Protein AF-A0A959MTW4-F1 (afdb_monomer)

Solvent-accessible surface area (backbone atoms only — not comparable to full-atom values): 4334 Å² total; per-residue (Å²): 128,55,67,68,60,45,42,54,51,53,47,50,52,49,17,64,75,72,71,47,56,68,87,77,58,52,54,81,39,76,39,58,94,46,31,77,64,48,51,57,49,48,26,67,74,68,76,50,83,80,52,79,87,67,65,71,46,41,30,44,47,49,46,38,52,52,51,45,47,72,72,75,102

Foldseek 3Di:
DDLVVLLLVLLVLQCVVVVHDSVPADQADFCQVPLVVSQVVLCVVLVFHQDPVLSRDGGSNSVSVSSCVGNVD

Nearest PDB structures (foldseek):
  6sm4-assembly1_B  TM=8.966E-01  e=1.195E-03  Photorhabdus luminescens
  5y08-assembly1_A  TM=8.078E-01  e=4.219E-02  Prodigiosinella confusarubida
  8a7z-assembly1_A  TM=8.108E-01  e=6.139E-02  Streptomyces virginiae
  8ro1-assembly1_C  TM=6.163E-01  e=3.575E+00  Caenorhabditis elegans
  5usr-assembly2_E  TM=5.333E-01  e=4.887E+00  Homo sapiens

Radius of gyration: 10.92 Å; Cα contacts (8 Å, |Δi|>4): 80; chains: 1; bounding box: 26×19×27 Å

Mean predicted aligned error: 2.77 Å

Structure (mmCIF, N/CA/C/O backbone):
data_AF-A0A959MTW4-F1
#
_entry.id   AF-A0A959MTW4-F1
#
loop_
_atom_site.group_PDB
_atom_site.id
_atom_site.type_symbol
_atom_site.label_atom_id
_atom_site.label_alt_id
_atom_site.label_comp_id
_atom_site.label_asym_id
_atom_site.label_entity_id
_atom_site.label_seq_id
_atom_site.pdbx_PDB_ins_code
_atom_site.Cartn_x
_atom_site.Cartn_y
_atom_site.Cartn_z
_atom_site.occupancy
_atom_site.B_iso_or_equiv
_atom_site.auth_seq_id
_atom_site.auth_comp_id
_atom_site.auth_asym_id
_atom_site.auth_atom_id
_atom_site.pdbx_PDB_model_num
ATOM 1 N N . MET A 1 1 ? -4.034 2.540 -14.585 1.00 87.50 1 MET A N 1
ATOM 2 C CA . MET A 1 1 ? -4.967 2.949 -13.506 1.00 87.50 1 MET A CA 1
ATOM 3 C C . MET A 1 1 ? -4.538 4.346 -13.073 1.00 87.50 1 MET A C 1
ATOM 5 O O . MET A 1 1 ? -3.354 4.629 -13.188 1.00 87.50 1 MET A O 1
ATOM 9 N N . THR A 1 2 ? -5.433 5.255 -12.693 1.00 93.88 2 THR A N 1
ATOM 10 C CA . THR A 1 2 ? -5.007 6.581 -12.199 1.00 93.88 2 THR A CA 1
ATOM 11 C C . THR A 1 2 ? -4.410 6.465 -10.797 1.00 93.88 2 THR A C 1
ATOM 13 O O . THR A 1 2 ? -4.798 5.578 -10.040 1.00 93.88 2 THR A O 1
ATOM 16 N N . ILE A 1 3 ? -3.505 7.376 -10.423 1.00 93.19 3 ILE A N 1
ATOM 17 C CA . ILE A 1 3 ? -2.861 7.350 -9.099 1.00 93.19 3 ILE A CA 1
ATOM 18 C C . ILE A 1 3 ? -3.882 7.379 -7.950 1.00 93.19 3 ILE A C 1
ATOM 20 O O . ILE A 1 3 ? -3.731 6.664 -6.971 1.00 93.19 3 ILE A O 1
ATOM 24 N N . THR A 1 4 ? -4.988 8.111 -8.114 1.00 94.25 4 THR A N 1
ATOM 25 C CA . THR A 1 4 ? -6.078 8.176 -7.129 1.00 94.25 4 THR A CA 1
ATOM 26 C C . THR A 1 4 ? -6.842 6.853 -7.003 1.00 94.25 4 THR A C 1
ATOM 28 O O . THR A 1 4 ? -7.290 6.494 -5.917 1.00 94.25 4 THR A O 1
ATOM 31 N N . GLU A 1 5 ? -7.002 6.102 -8.097 1.00 95.56 5 GLU A N 1
ATOM 32 C CA . GLU A 1 5 ? -7.604 4.762 -8.051 1.00 95.56 5 GLU A CA 1
ATOM 33 C C . GLU A 1 5 ? -6.673 3.756 -7.353 1.00 95.56 5 GLU A C 1
ATOM 35 O O . GLU A 1 5 ? -7.156 2.914 -6.595 1.00 95.56 5 GLU A O 1
ATOM 40 N N . ILE A 1 6 ? -5.356 3.869 -7.570 1.00 96.00 6 ILE A N 1
ATOM 41 C CA . ILE A 1 6 ? -4.342 3.056 -6.880 1.00 96.00 6 ILE A CA 1
ATOM 42 C C . ILE A 1 6 ? -4.360 3.371 -5.384 1.00 96.00 6 ILE A C 1
ATOM 44 O O . ILE A 1 6 ? -4.519 2.463 -4.576 1.00 96.00 6 ILE A O 1
ATOM 48 N N . GLU A 1 7 ? -4.287 4.651 -5.020 1.00 95.06 7 GLU A N 1
ATOM 49 C CA . GLU A 1 7 ? -4.340 5.129 -3.636 1.00 95.06 7 GLU A CA 1
ATOM 50 C C . GLU A 1 7 ? -5.569 4.595 -2.892 1.00 95.06 7 GLU A C 1
ATOM 52 O O . GLU A 1 7 ? -5.439 3.982 -1.832 1.00 95.06 7 GLU A O 1
ATOM 57 N N . SER A 1 8 ? -6.758 4.719 -3.491 1.00 95.19 8 SER A N 1
ATOM 58 C CA . SER A 1 8 ? -7.994 4.220 -2.883 1.00 95.19 8 SER A CA 1
ATOM 59 C C . SER A 1 8 ? -7.964 2.708 -2.637 1.00 95.19 8 SER A C 1
ATOM 61 O O . SER A 1 8 ? -8.436 2.256 -1.593 1.00 95.19 8 SER A O 1
ATOM 63 N N . LYS A 1 9 ? -7.424 1.918 -3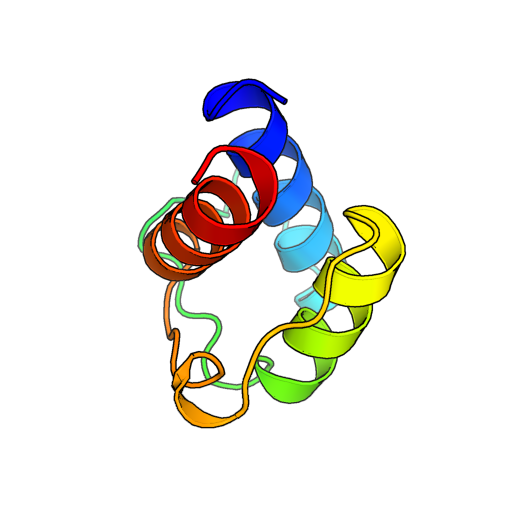.574 1.00 95.56 9 LYS A N 1
ATOM 64 C CA . LYS A 1 9 ? -7.303 0.458 -3.427 1.00 95.56 9 LYS A CA 1
ATOM 65 C C . LYS A 1 9 ? -6.259 0.074 -2.381 1.00 95.56 9 LYS A C 1
ATOM 67 O O . LYS A 1 9 ? -6.515 -0.803 -1.563 1.00 95.56 9 LYS A O 1
ATOM 72 N N . VAL A 1 10 ? -5.106 0.742 -2.370 1.00 95.31 10 VAL A N 1
ATOM 73 C CA . VAL A 1 10 ? -4.051 0.514 -1.373 1.00 95.31 10 VAL A CA 1
ATOM 74 C C . VAL A 1 10 ? -4.586 0.787 0.034 1.00 95.31 10 VAL A C 1
ATOM 76 O O . VAL A 1 10 ? -4.443 -0.060 0.914 1.00 95.31 10 VAL A O 1
ATOM 79 N N . MET A 1 11 ? -5.281 1.908 0.243 1.00 94.44 11 MET A N 1
ATOM 80 C CA . MET A 1 11 ? -5.900 2.233 1.534 1.00 94.44 11 MET A CA 1
ATOM 81 C C . MET A 1 11 ? -6.940 1.189 1.970 1.00 94.44 11 MET A C 1
ATOM 83 O O . MET A 1 11 ? -6.991 0.818 3.146 1.00 94.44 11 MET A O 1
ATOM 87 N N . GLU A 1 12 ? -7.748 0.666 1.044 1.00 94.81 12 GLU A N 1
ATOM 88 C CA . GLU A 1 12 ? -8.711 -0.406 1.333 1.00 94.81 12 GLU A CA 1
ATOM 89 C C . GLU A 1 12 ? -8.016 -1.715 1.753 1.00 94.81 12 GLU A C 1
ATOM 91 O O . GLU A 1 12 ? -8.422 -2.362 2.720 1.00 94.81 12 GLU A O 1
ATOM 96 N N . ILE A 1 13 ? -6.931 -2.094 1.075 1.00 95.12 13 ILE A N 1
ATOM 97 C CA . ILE A 1 13 ? -6.157 -3.296 1.415 1.00 95.12 13 ILE A CA 1
ATOM 98 C C . ILE A 1 13 ? -5.511 -3.142 2.793 1.00 95.12 13 ILE A C 1
ATOM 100 O O . ILE A 1 13 ? -5.621 -4.046 3.623 1.00 95.12 13 ILE A O 1
ATOM 104 N N . VAL A 1 14 ? -4.880 -1.996 3.061 1.00 93.94 14 VAL A N 1
ATOM 105 C CA . VAL A 1 14 ? -4.208 -1.731 4.340 1.00 93.94 14 VAL A CA 1
ATOM 106 C C . VAL A 1 14 ? -5.204 -1.686 5.492 1.00 93.94 14 VAL A C 1
ATOM 108 O O . VAL A 1 14 ? -4.987 -2.349 6.504 1.00 93.94 14 VAL A O 1
ATOM 111 N N . SER A 1 15 ? -6.319 -0.966 5.342 1.00 93.56 15 SER A N 1
ATOM 112 C CA . SER A 1 15 ? -7.371 -0.916 6.370 1.00 93.56 15 SER A CA 1
ATOM 113 C C . SER A 1 15 ? -7.910 -2.309 6.694 1.00 93.56 15 SER A C 1
ATOM 115 O O . SER A 1 15 ? -7.998 -2.677 7.865 1.00 93.56 15 SER A O 1
ATOM 117 N N . LYS A 1 16 ? -8.172 -3.137 5.676 1.00 92.50 16 LYS A N 1
ATOM 118 C CA . LYS A 1 16 ? -8.617 -4.523 5.864 1.00 92.50 16 LYS A CA 1
ATOM 119 C C . LYS A 1 16 ? -7.580 -5.381 6.586 1.00 92.50 16 LYS A C 1
ATOM 121 O O . LYS A 1 16 ? -7.954 -6.156 7.465 1.00 92.50 16 LYS A O 1
ATOM 126 N N . GLU A 1 17 ? -6.306 -5.246 6.233 1.00 91.31 17 GLU A N 1
ATOM 127 C CA . GLU A 1 17 ? -5.253 -6.102 6.779 1.00 91.31 17 GLU A CA 1
ATOM 128 C C . GLU A 1 17 ? -4.797 -5.705 8.178 1.00 91.31 17 GLU A C 1
ATOM 130 O O . GLU A 1 17 ? -4.455 -6.566 8.988 1.00 91.31 17 GLU A O 1
ATOM 135 N N . MET A 1 18 ? -4.875 -4.415 8.493 1.00 90.56 18 MET A N 1
ATOM 136 C CA . MET A 1 18 ? -4.609 -3.888 9.829 1.00 90.56 18 MET A CA 1
ATOM 137 C C . MET A 1 18 ? -5.860 -3.879 10.722 1.00 90.56 18 MET A C 1
ATOM 139 O O . MET A 1 18 ? -5.750 -3.655 11.926 1.00 90.56 18 MET A O 1
ATOM 143 N N . GLY A 1 19 ? -7.048 -4.133 10.161 1.00 90.25 19 GLY A N 1
ATOM 144 C CA . GLY A 1 19 ? -8.323 -4.059 10.879 1.00 90.25 19 GLY A CA 1
ATOM 145 C C . GLY A 1 19 ? -8.691 -2.638 11.319 1.00 90.25 19 GLY A C 1
ATOM 146 O O . GLY A 1 19 ? -9.337 -2.474 12.354 1.00 90.25 19 GLY A O 1
ATOM 147 N N . LEU A 1 20 ? -8.250 -1.632 10.562 1.00 90.06 20 LEU A N 1
ATOM 148 C CA . LEU A 1 20 ? -8.504 -0.211 10.805 1.00 90.06 20 LEU A CA 1
ATOM 149 C C . LEU A 1 20 ? -9.681 0.282 9.961 1.00 90.06 20 LEU A C 1
ATOM 151 O O . LEU A 1 20 ? -10.016 -0.311 8.935 1.00 90.06 20 LEU A O 1
ATOM 155 N N . ASP A 1 21 ? -10.301 1.386 10.371 1.00 91.00 21 ASP A N 1
ATOM 156 C CA . ASP A 1 21 ? -11.293 2.055 9.531 1.00 91.00 21 ASP A CA 1
ATOM 157 C C . ASP A 1 21 ? -10.587 2.777 8.360 1.00 91.00 21 ASP A C 1
ATOM 159 O O . ASP A 1 21 ? -9.551 3.410 8.579 1.00 91.00 21 ASP A O 1
ATOM 163 N N . PRO A 1 22 ? -11.117 2.742 7.121 1.00 86.06 22 PRO A N 1
ATOM 164 C CA . PRO A 1 22 ? -10.566 3.495 5.990 1.00 86.06 22 PRO A CA 1
ATOM 165 C C . PRO A 1 22 ? -10.425 5.006 6.233 1.00 86.06 22 PRO A C 1
ATOM 167 O O . PRO A 1 22 ? -9.654 5.671 5.553 1.00 86.06 22 PRO A O 1
ATOM 170 N N . SER A 1 23 ? -11.168 5.570 7.186 1.00 88.38 23 SER A N 1
ATOM 171 C CA . SER A 1 23 ? -11.026 6.970 7.601 1.00 88.38 23 SER A CA 1
ATOM 172 C C . SER A 1 23 ? -9.862 7.225 8.569 1.00 88.38 23 SER A C 1
ATOM 174 O O . SER A 1 23 ? -9.482 8.379 8.765 1.00 88.3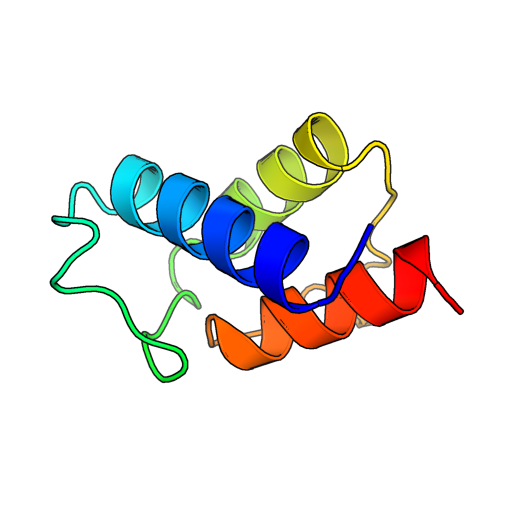8 23 SER A O 1
ATOM 176 N N . GLU A 1 24 ? -9.291 6.175 9.166 1.00 88.12 24 GLU A N 1
ATOM 177 C CA . GLU A 1 24 ? -8.139 6.241 10.075 1.00 88.12 24 GLU A CA 1
ATOM 178 C C . GLU A 1 24 ? -6.799 6.008 9.357 1.00 88.12 24 GLU A C 1
ATOM 180 O O . GLU A 1 24 ? -5.746 6.322 9.915 1.00 88.12 24 GLU A O 1
ATOM 185 N N . VAL A 1 25 ? -6.826 5.503 8.119 1.00 91.50 25 VAL A N 1
ATOM 186 C CA . VAL A 1 25 ? -5.645 5.373 7.254 1.00 91.50 25 VAL A CA 1
ATOM 187 C C . VAL A 1 25 ? -5.428 6.629 6.418 1.00 91.50 25 VAL A C 1
ATOM 189 O O . VAL A 1 25 ? -6.351 7.267 5.922 1.00 91.50 25 VAL A O 1
ATOM 192 N N . ASN A 1 26 ? -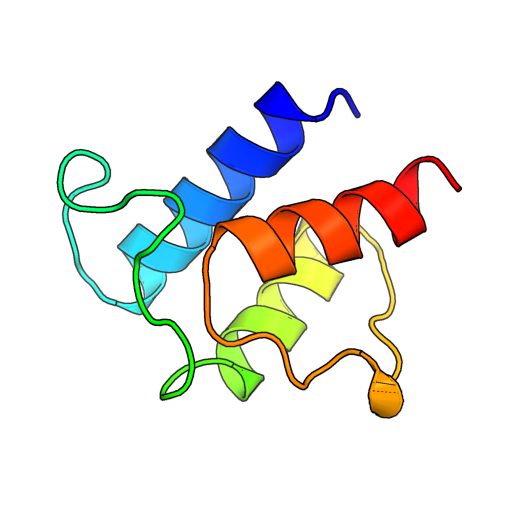4.160 6.979 6.266 1.00 92.38 26 ASN A N 1
ATOM 193 C CA . ASN A 1 26 ? -3.669 8.086 5.456 1.00 92.38 26 ASN A CA 1
ATOM 194 C C . ASN A 1 26 ? -2.294 7.731 4.879 1.00 92.38 26 ASN A C 1
ATOM 196 O O . ASN A 1 26 ? -1.698 6.724 5.261 1.00 92.38 26 ASN A O 1
ATOM 200 N N . ASP A 1 27 ? -1.776 8.586 4.006 1.00 90.50 27 ASP A N 1
ATOM 201 C CA . ASP A 1 27 ? -0.540 8.345 3.259 1.00 90.50 27 ASP A CA 1
ATOM 202 C C . ASP A 1 27 ? 0.690 8.060 4.146 1.00 90.50 27 ASP A C 1
ATOM 204 O O . ASP A 1 27 ? 1.537 7.238 3.796 1.00 90.50 27 ASP A O 1
ATOM 208 N N . ASP A 1 28 ? 0.733 8.649 5.346 1.00 91.88 28 ASP A N 1
ATOM 209 C CA . ASP A 1 28 ? 1.805 8.488 6.336 1.00 91.88 28 ASP A CA 1
ATOM 210 C C . ASP A 1 28 ? 1.611 7.265 7.258 1.00 91.88 28 ASP A C 1
ATOM 212 O O . ASP A 1 28 ? 2.400 7.037 8.183 1.00 91.88 28 ASP A O 1
ATOM 216 N N . THR A 1 29 ? 0.553 6.469 7.060 1.00 92.50 29 THR A N 1
ATOM 217 C CA . THR A 1 29 ? 0.282 5.307 7.918 1.00 92.50 29 THR A CA 1
ATOM 218 C C . THR A 1 29 ? 1.374 4.264 7.752 1.00 92.50 29 THR A C 1
ATOM 220 O O . THR A 1 29 ? 1.641 3.802 6.646 1.00 92.50 29 THR A O 1
ATOM 223 N N . ASN A 1 30 ? 1.991 3.876 8.869 1.00 91.38 30 ASN A N 1
ATOM 224 C CA . ASN A 1 30 ? 3.101 2.935 8.866 1.00 91.38 30 ASN A CA 1
ATOM 225 C C . ASN A 1 30 ? 2.610 1.492 8.662 1.00 91.38 30 AS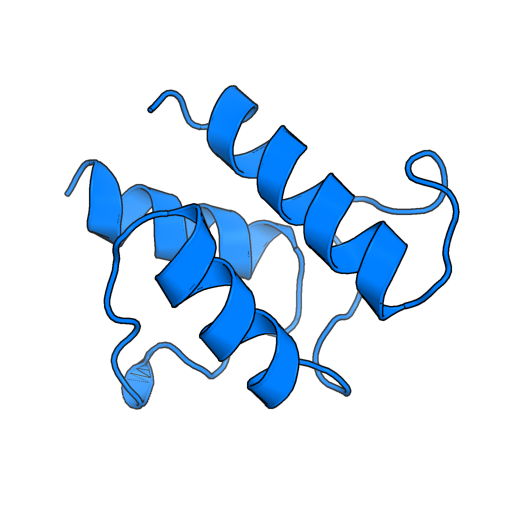N A C 1
ATOM 227 O O . ASN A 1 30 ? 1.875 0.953 9.491 1.00 91.38 30 ASN A O 1
ATOM 231 N N . THR A 1 31 ? 3.068 0.868 7.583 1.00 89.06 31 THR A N 1
ATOM 232 C CA . THR A 1 31 ? 2.718 -0.490 7.150 1.00 89.06 31 THR A CA 1
ATOM 233 C C . THR A 1 31 ? 3.847 -1.503 7.351 1.00 89.06 31 THR A C 1
ATOM 235 O O . THR A 1 31 ? 3.648 -2.684 7.079 1.00 89.06 31 THR A O 1
ATOM 238 N N . SER A 1 32 ? 5.001 -1.086 7.891 1.00 87.50 32 SER A N 1
ATOM 239 C CA . SER A 1 32 ? 6.231 -1.899 7.969 1.00 87.50 32 SER A CA 1
ATOM 240 C C . SER A 1 32 ? 6.073 -3.268 8.644 1.00 87.50 32 SER A C 1
ATOM 242 O O . SER A 1 32 ? 6.740 -4.226 8.270 1.00 87.50 32 SER A O 1
ATOM 244 N N . ALA A 1 33 ? 5.182 -3.393 9.633 1.00 86.31 33 ALA A N 1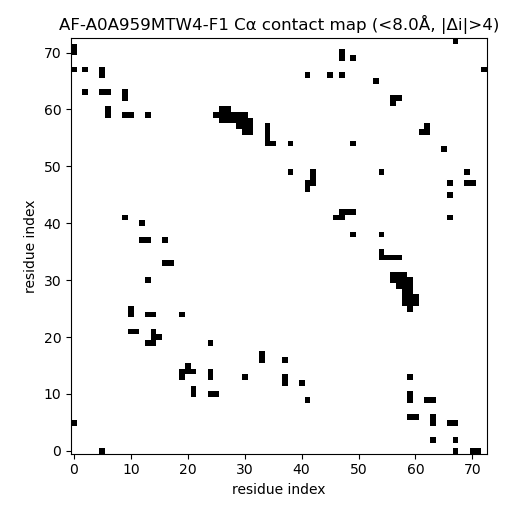
ATOM 245 C CA . ALA A 1 33 ? 4.923 -4.665 10.315 1.00 86.31 33 ALA A CA 1
ATOM 246 C C . ALA A 1 33 ? 4.129 -5.673 9.459 1.00 86.31 33 ALA A C 1
ATOM 248 O O . ALA A 1 33 ? 4.032 -6.844 9.821 1.00 86.31 33 ALA A O 1
ATOM 249 N N . HIS A 1 34 ? 3.540 -5.213 8.356 1.00 88.56 34 HIS A N 1
ATOM 250 C CA . HIS A 1 34 ? 2.651 -5.976 7.486 1.00 88.56 34 HIS A CA 1
ATOM 251 C C . HIS A 1 34 ? 3.135 -6.026 6.031 1.00 88.56 34 HIS A C 1
ATOM 253 O O . HIS A 1 34 ? 2.424 -6.588 5.201 1.00 88.56 34 HIS A O 1
ATOM 259 N N . THR A 1 35 ? 4.316 -5.475 5.720 1.00 88.31 35 THR A N 1
ATOM 260 C CA . THR A 1 35 ? 4.826 -5.339 4.347 1.00 88.31 35 THR A CA 1
ATOM 261 C C . THR A 1 35 ? 4.798 -6.662 3.577 1.00 88.31 35 THR A C 1
ATOM 263 O O . THR A 1 35 ? 4.207 -6.692 2.505 1.00 88.31 35 THR A O 1
ATOM 266 N N . ASP A 1 36 ? 5.265 -7.777 4.152 1.00 90.81 36 ASP A N 1
ATOM 267 C CA . ASP A 1 36 ? 5.259 -9.094 3.483 1.00 90.81 36 ASP A CA 1
ATOM 268 C C . ASP A 1 36 ? 3.850 -9.554 3.053 1.00 90.81 36 ASP A C 1
ATOM 270 O O . ASP A 1 36 ? 3.649 -10.073 1.954 1.00 90.81 36 ASP A O 1
ATOM 274 N N . ASN A 1 37 ? 2.845 -9.345 3.912 1.00 92.19 37 ASN A N 1
ATOM 275 C CA . ASN A 1 37 ? 1.459 -9.706 3.602 1.00 92.19 37 ASN A CA 1
ATOM 276 C C . ASN A 1 37 ? 0.849 -8.745 2.576 1.00 92.19 37 ASN A C 1
ATOM 278 O O . ASN A 1 37 ? 0.071 -9.164 1.720 1.00 92.19 37 ASN A O 1
ATOM 282 N N . LEU A 1 38 ? 1.175 -7.456 2.679 1.00 94.75 38 LEU A N 1
ATOM 283 C CA . LEU A 1 38 ? 0.671 -6.423 1.780 1.00 94.75 38 LEU A CA 1
ATOM 284 C C . LEU A 1 38 ? 1.236 -6.584 0.369 1.00 94.75 38 LEU A C 1
ATOM 286 O O . LEU A 1 38 ? 0.464 -6.484 -0.577 1.00 94.75 38 LEU A O 1
ATOM 290 N N . VAL A 1 39 ? 2.527 -6.910 0.229 1.00 94.81 39 VAL A N 1
ATOM 291 C CA . VAL A 1 39 ? 3.174 -7.203 -1.061 1.00 94.81 39 VAL A CA 1
ATOM 292 C C . VAL A 1 39 ? 2.378 -8.258 -1.821 1.00 94.81 39 VAL A C 1
ATOM 294 O O . VAL A 1 39 ? 1.906 -7.981 -2.919 1.00 94.81 39 VAL A O 1
ATOM 297 N N . MET A 1 40 ? 2.116 -9.411 -1.198 1.00 93.31 40 MET A N 1
ATOM 298 C CA . MET A 1 40 ? 1.352 -10.492 -1.832 1.00 93.31 40 MET A CA 1
ATOM 299 C C 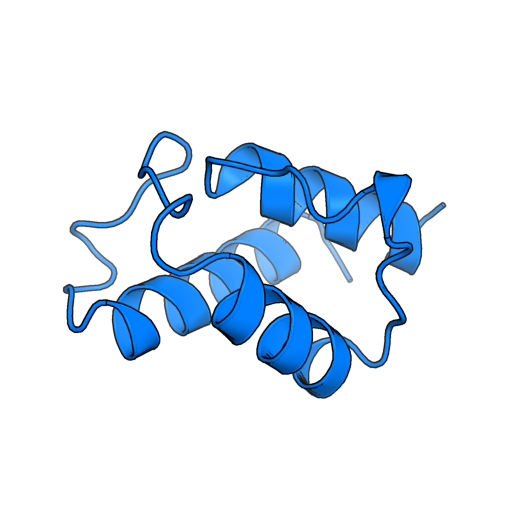. MET A 1 40 ? -0.046 -10.039 -2.282 1.00 93.31 40 MET A C 1
ATOM 301 O O . MET A 1 40 ? -0.507 -10.415 -3.357 1.00 93.31 40 MET A O 1
ATOM 305 N N . LYS A 1 41 ? -0.728 -9.212 -1.477 1.00 95.81 41 LYS A N 1
ATOM 306 C CA . LYS A 1 41 ? -2.057 -8.687 -1.828 1.00 95.81 41 LYS A CA 1
ATOM 307 C C . LYS A 1 41 ? -2.017 -7.668 -2.950 1.00 95.81 41 LYS A C 1
ATOM 309 O O . LYS A 1 41 ? -2.940 -7.637 -3.755 1.00 95.81 41 LYS A O 1
ATOM 314 N N . TYR A 1 42 ? -0.990 -6.829 -2.998 1.00 96.12 42 TYR A N 1
ATOM 315 C CA . TYR A 1 42 ? -0.827 -5.868 -4.078 1.00 96.12 42 TYR A CA 1
ATOM 316 C C . TYR A 1 42 ? -0.517 -6.571 -5.396 1.00 96.12 42 TYR A C 1
ATOM 318 O O . TYR A 1 42 ? -1.121 -6.238 -6.409 1.00 96.12 42 TYR A O 1
ATOM 326 N N . GLU A 1 43 ? 0.353 -7.577 -5.379 1.00 95.94 43 GLU A N 1
ATOM 327 C CA . GLU A 1 43 ? 0.636 -8.392 -6.561 1.00 95.94 43 GLU A CA 1
ATOM 328 C C . GLU A 1 43 ? -0.636 -9.055 -7.111 1.00 95.94 43 GLU A C 1
ATOM 330 O O . GLU A 1 43 ? -0.902 -8.970 -8.309 1.00 95.94 43 GLU A O 1
ATOM 335 N N . GLU A 1 44 ? -1.469 -9.638 -6.238 1.00 96.00 44 GLU A N 1
ATOM 336 C CA . GLU A 1 44 ? -2.746 -10.252 -6.629 1.00 96.00 44 GLU A CA 1
ATOM 337 C C . GLU A 1 44 ? -3.784 -9.223 -7.119 1.00 96.00 44 GLU A C 1
ATOM 339 O O . GLU A 1 44 ? -4.421 -9.437 -8.149 1.00 96.00 44 GLU A O 1
ATOM 344 N N . GLU A 1 45 ? -3.972 -8.109 -6.403 1.00 95.75 45 GLU A N 1
ATOM 345 C CA . GLU A 1 45 ? -5.018 -7.122 -6.715 1.00 95.75 45 GLU A CA 1
ATOM 346 C C . GLU A 1 45 ? -4.691 -6.278 -7.955 1.00 95.75 45 GLU A C 1
ATOM 348 O O . GLU A 1 45 ? -5.590 -5.928 -8.724 1.00 95.75 45 GLU A O 1
ATOM 353 N N . PHE A 1 46 ? -3.419 -5.922 -8.143 1.00 95.62 46 PHE A N 1
ATOM 354 C CA . PHE A 1 46 ? -2.981 -5.059 -9.241 1.00 95.62 46 PHE A CA 1
ATOM 355 C C . PHE A 1 46 ? -2.427 -5.836 -10.442 1.00 95.62 46 PHE A C 1
ATOM 357 O O . PHE A 1 46 ? -2.136 -5.207 -11.459 1.00 95.62 46 PHE A O 1
ATOM 364 N N . ASP A 1 47 ? -2.335 -7.170 -10.357 1.00 95.88 47 ASP A N 1
ATOM 365 C CA . ASP A 1 47 ? -1.742 -8.047 -11.382 1.00 95.88 47 ASP A CA 1
ATOM 366 C C . ASP A 1 47 ? -0.303 -7.612 -1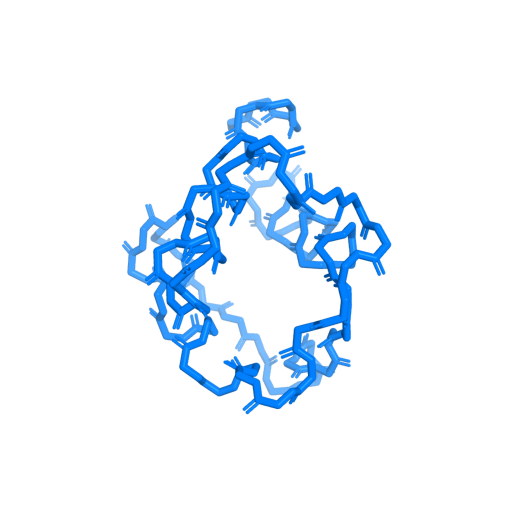1.734 1.00 95.88 47 ASP A C 1
ATOM 368 O O . ASP A 1 47 ? 0.074 -7.455 -12.897 1.00 95.88 47 ASP A O 1
ATOM 372 N N . VAL A 1 48 ? 0.494 -7.354 -10.690 1.00 94.81 48 VAL A N 1
ATOM 373 C CA . VAL A 1 48 ? 1.897 -6.908 -10.775 1.00 94.81 48 VAL A CA 1
ATOM 374 C C . VAL A 1 48 ? 2.824 -7.869 -10.034 1.00 94.81 48 VAL A C 1
ATOM 376 O O . VAL A 1 48 ? 2.377 -8.721 -9.275 1.00 94.81 48 VAL A O 1
ATOM 379 N N . ILE A 1 49 ? 4.132 -7.719 -10.242 1.00 95.38 49 ILE A N 1
ATOM 380 C CA . ILE A 1 49 ? 5.165 -8.402 -9.456 1.00 95.38 49 ILE A CA 1
ATOM 381 C C . ILE A 1 49 ? 6.055 -7.323 -8.849 1.00 95.38 49 ILE A C 1
ATOM 383 O O . ILE A 1 49 ? 6.628 -6.528 -9.596 1.00 95.38 49 ILE A O 1
ATOM 387 N N . ILE A 1 50 ? 6.161 -7.293 -7.522 1.00 94.62 50 ILE A N 1
ATOM 388 C CA . ILE A 1 50 ? 6.972 -6.321 -6.787 1.00 94.62 50 ILE A CA 1
ATOM 389 C C . ILE A 1 50 ? 8.371 -6.925 -6.581 1.00 94.62 50 ILE A C 1
ATOM 391 O O . ILE A 1 50 ? 8.519 -7.920 -5.864 1.00 94.62 50 ILE A O 1
ATOM 395 N N . PRO A 1 51 ? 9.425 -6.351 -7.192 1.00 93.88 51 PRO A N 1
ATOM 396 C CA . PRO A 1 51 ? 10.793 -6.824 -6.999 1.00 93.88 51 PRO A CA 1
ATOM 397 C C . PRO A 1 51 ? 11.213 -6.760 -5.527 1.00 93.88 51 PRO A C 1
ATOM 399 O O . PRO A 1 51 ? 10.858 -5.820 -4.828 1.00 93.88 51 PRO A O 1
ATOM 402 N N . GLU A 1 52 ? 12.040 -7.706 -5.075 1.00 91.44 52 GLU A N 1
ATOM 403 C CA . GLU A 1 52 ? 12.575 -7.746 -3.698 1.00 91.44 52 GLU A CA 1
ATOM 404 C C . GLU A 1 52 ? 13.209 -6.415 -3.248 1.00 91.44 52 GLU A C 1
ATOM 406 O O . GLU A 1 52 ? 13.048 -6.005 -2.101 1.00 91.44 52 GLU A O 1
ATOM 411 N N . ASP A 1 53 ? 13.888 -5.705 -4.156 1.00 91.38 53 ASP A N 1
ATOM 412 C CA . ASP A 1 53 ? 14.504 -4.404 -3.858 1.00 91.38 53 ASP A CA 1
ATOM 413 C C . ASP A 1 53 ? 13.454 -3.321 -3.521 1.00 91.38 53 ASP A C 1
ATOM 415 O O . ASP A 1 53 ? 13.724 -2.427 -2.711 1.00 91.38 53 ASP A O 1
ATOM 419 N N . ASP A 1 54 ? 12.244 -3.440 -4.077 1.00 92.06 54 ASP A N 1
ATOM 420 C CA . ASP A 1 54 ? 11.122 -2.513 -3.902 1.00 92.06 54 ASP A CA 1
ATOM 421 C C . ASP A 1 54 ? 10.169 -2.921 -2.759 1.00 92.06 54 ASP A C 1
ATOM 423 O O . ASP A 1 54 ? 9.306 -2.136 -2.368 1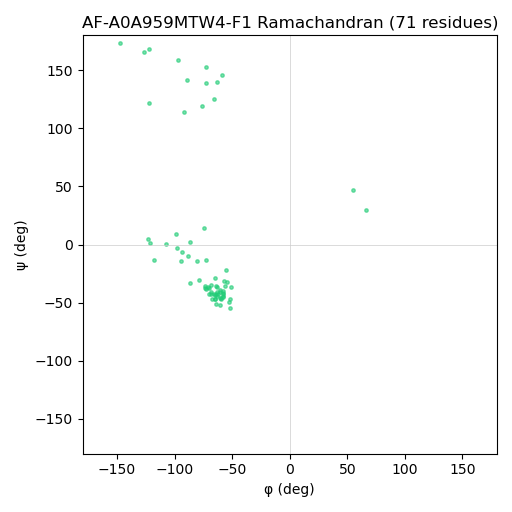.00 92.06 54 ASP A O 1
ATOM 427 N N . GLN A 1 55 ? 10.347 -4.095 -2.138 1.00 90.94 55 GLN A N 1
ATOM 428 C CA . GLN A 1 55 ? 9.531 -4.570 -1.002 1.00 90.94 55 GLN A CA 1
ATOM 429 C C . GLN A 1 55 ? 9.851 -3.866 0.335 1.00 90.94 55 GLN A C 1
ATOM 431 O O . GLN A 1 55 ? 9.444 -4.320 1.398 1.00 90.94 55 GLN A O 1
ATOM 436 N N . ASN A 1 56 ? 10.579 -2.747 0.316 1.00 89.06 56 ASN A N 1
ATOM 437 C CA . ASN A 1 56 ? 11.024 -2.036 1.520 1.00 89.06 56 ASN A CA 1
ATOM 438 C C . ASN A 1 56 ? 10.149 -0.827 1.894 1.00 89.06 56 ASN A C 1
ATOM 440 O O . ASN A 1 56 ? 10.527 -0.057 2.780 1.00 89.06 56 ASN A O 1
ATOM 444 N N . PHE A 1 57 ? 8.999 -0.642 1.238 1.00 92.00 57 PHE A N 1
ATOM 445 C CA . PHE A 1 57 ? 8.078 0.445 1.570 1.00 92.00 57 PHE A CA 1
ATOM 446 C C . PHE A 1 57 ? 7.535 0.301 3.001 1.00 92.00 57 PHE A C 1
ATOM 448 O O . PHE A 1 57 ? 7.220 -0.791 3.486 1.00 92.00 57 PHE A O 1
ATOM 455 N N . GLN A 1 58 ? 7.428 1.434 3.685 1.00 92.25 58 GLN A N 1
ATOM 456 C CA . GLN A 1 58 ? 7.024 1.539 5.082 1.00 92.25 58 GLN A CA 1
ATOM 457 C C . GLN A 1 58 ? 5.741 2.345 5.269 1.00 92.25 58 GLN A C 1
ATOM 459 O O . GLN A 1 58 ? 5.176 2.309 6.365 1.00 92.25 58 GLN A O 1
ATOM 464 N N . THR A 1 59 ? 5.291 3.074 4.247 1.00 95.25 59 THR A N 1
ATOM 465 C CA . THR A 1 59 ? 4.069 3.886 4.290 1.00 95.25 59 THR A CA 1
ATOM 466 C C . THR A 1 59 ? 3.116 3.558 3.145 1.00 95.25 59 THR A C 1
ATOM 468 O O . THR A 1 59 ? 3.483 2.896 2.169 1.00 95.25 59 THR A O 1
ATOM 471 N N . ILE A 1 60 ? 1.871 4.027 3.261 1.00 94.62 60 ILE A N 1
ATOM 472 C CA . ILE A 1 60 ? 0.881 3.933 2.182 1.00 94.62 60 ILE A CA 1
ATOM 473 C C . ILE A 1 60 ? 1.369 4.690 0.943 1.00 94.62 60 ILE A C 1
ATOM 475 O O . ILE A 1 60 ? 1.343 4.121 -0.145 1.00 94.62 60 ILE A O 1
ATOM 479 N N . GLY A 1 61 ? 1.887 5.910 1.098 1.00 95.12 61 GLY A N 1
ATOM 480 C CA . GLY A 1 61 ? 2.343 6.713 -0.042 1.00 95.12 61 GLY A CA 1
ATOM 481 C C . GLY A 1 61 ? 3.503 6.081 -0.813 1.00 95.12 61 GLY A C 1
ATOM 482 O O . GLY A 1 61 ? 3.541 6.123 -2.048 1.00 95.12 61 GLY A O 1
ATOM 483 N N . GLU A 1 62 ? 4.425 5.421 -0.107 1.00 95.50 62 GLU A N 1
ATOM 484 C CA . GLU A 1 62 ? 5.506 4.653 -0.735 1.00 95.50 62 GLU A CA 1
ATOM 485 C C . GLU A 1 62 ? 4.959 3.448 -1.513 1.00 95.50 62 GLU A C 1
ATOM 487 O O . GLU A 1 62 ? 5.366 3.223 -2.654 1.00 95.50 62 GLU A O 1
ATOM 492 N N . ALA A 1 63 ? 3.986 2.723 -0.949 1.00 95.31 63 ALA A N 1
ATOM 493 C CA . ALA A 1 63 ? 3.328 1.611 -1.634 1.00 95.31 63 ALA A CA 1
ATOM 494 C C . ALA A 1 63 ? 2.572 2.073 -2.893 1.00 95.31 63 ALA A C 1
ATOM 496 O O . ALA A 1 63 ? 2.707 1.461 -3.951 1.00 95.31 63 ALA A O 1
ATOM 497 N N . VAL A 1 64 ? 1.825 3.181 -2.810 1.00 95.81 64 VAL A N 1
ATOM 498 C CA . VAL A 1 64 ? 1.113 3.772 -3.957 1.00 95.81 64 VAL A CA 1
ATOM 499 C C . VAL A 1 64 ? 2.092 4.151 -5.060 1.00 95.81 64 VAL A C 1
ATOM 501 O O . VAL A 1 64 ? 1.870 3.807 -6.217 1.00 95.81 64 VAL A O 1
ATOM 504 N N . THR A 1 65 ? 3.198 4.809 -4.706 1.00 95.50 65 THR A N 1
ATOM 505 C CA . THR A 1 65 ? 4.232 5.215 -5.669 1.00 95.50 65 THR A CA 1
ATOM 506 C C . THR A 1 65 ? 4.891 4.008 -6.338 1.00 95.50 65 THR A C 1
ATOM 508 O O . THR A 1 65 ? 5.132 4.027 -7.547 1.00 95.50 65 THR A O 1
ATOM 511 N N . CYS A 1 66 ? 5.163 2.948 -5.572 1.00 95.00 66 CYS A N 1
ATOM 512 C CA . CYS A 1 66 ? 5.702 1.693 -6.090 1.00 95.00 66 CYS A CA 1
ATOM 513 C C . CYS A 1 66 ? 4.747 1.065 -7.119 1.00 95.00 66 CYS A C 1
ATOM 515 O O . CYS A 1 66 ? 5.143 0.805 -8.256 1.00 95.00 66 CYS A O 1
ATOM 517 N N . ILE A 1 67 ? 3.471 0.902 -6.760 1.00 95.69 67 ILE A N 1
ATOM 518 C CA . ILE A 1 67 ? 2.460 0.290 -7.633 1.00 95.69 67 ILE A CA 1
ATOM 519 C C . ILE A 1 67 ? 2.215 1.149 -8.878 1.00 95.69 67 ILE A C 1
ATOM 521 O O . ILE A 1 67 ? 2.171 0.618 -9.986 1.00 95.69 67 ILE A O 1
ATOM 525 N N . ASP A 1 68 ? 2.109 2.472 -8.730 1.00 95.94 68 ASP A N 1
ATOM 526 C CA . ASP A 1 68 ? 1.958 3.392 -9.863 1.00 95.94 68 ASP A CA 1
ATOM 527 C C . ASP A 1 68 ? 3.127 3.267 -10.847 1.00 95.94 68 ASP A C 1
ATOM 529 O O . ASP A 1 68 ? 2.905 3.154 -12.053 1.00 95.94 68 ASP A O 1
ATOM 533 N N . SER A 1 69 ? 4.356 3.170 -10.333 1.00 94.94 69 SER A N 1
ATOM 534 C CA . SER A 1 69 ? 5.556 2.980 -11.154 1.00 94.94 69 SER A CA 1
ATOM 535 C C . SER A 1 69 ? 5.548 1.647 -11.911 1.00 94.94 69 SER A C 1
ATOM 537 O O . SER A 1 69 ? 5.994 1.599 -13.053 1.00 94.94 69 SER A O 1
ATOM 539 N N . LEU A 1 70 ? 5.020 0.571 -11.320 1.00 94.44 70 LEU A N 1
ATOM 540 C CA . LEU A 1 70 ? 4.902 -0.735 -11.985 1.00 94.44 70 LEU A CA 1
ATOM 541 C C . LEU A 1 70 ? 3.789 -0.764 -13.043 1.00 94.44 70 LEU A C 1
ATOM 543 O O . LEU A 1 70 ? 3.926 -1.433 -14.065 1.00 94.44 70 LEU A O 1
ATOM 547 N N . MET A 1 71 ? 2.680 -0.057 -12.806 1.00 93.69 71 MET A N 1
ATOM 548 C C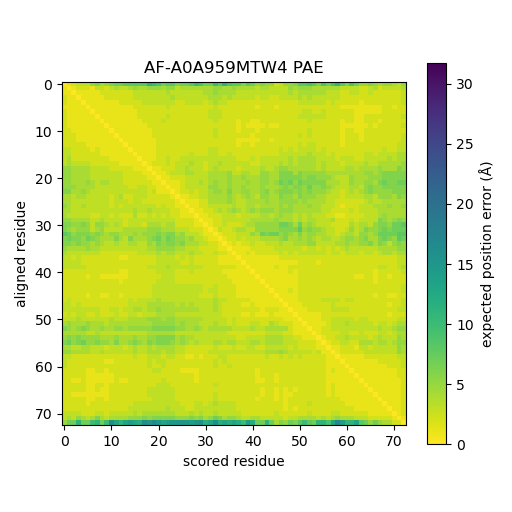A . MET A 1 71 ? 1.509 -0.078 -13.690 1.00 93.69 71 MET A CA 1
ATOM 549 C C . MET A 1 71 ? 1.583 0.926 -14.843 1.00 93.69 71 MET A C 1
ATOM 551 O O . MET A 1 71 ? 1.006 0.682 -15.905 1.00 93.69 71 MET A O 1
ATOM 555 N N . ASN A 1 72 ? 2.209 2.079 -14.609 1.00 91.62 72 ASN A N 1
ATOM 556 C CA . ASN A 1 72 ? 2.200 3.222 -15.521 1.00 91.62 72 ASN A CA 1
ATOM 557 C C . ASN A 1 72 ? 3.614 3.645 -15.982 1.00 91.62 72 ASN A C 1
ATOM 559 O O . ASN A 1 72 ? 3.726 4.632 -16.716 1.00 91.62 72 ASN A O 1
ATOM 563 N N . GLY A 1 73 ? 4.663 2.932 -15.549 1.00 78.88 73 GLY A N 1
ATOM 564 C CA . GLY A 1 73 ? 6.065 3.141 -15.944 1.00 78.88 73 GLY A CA 1
ATOM 565 C C . GLY A 1 73 ? 6.461 2.556 -17.295 1.00 78.88 73 GLY A C 1
ATOM 566 O O . GLY A 1 73 ? 5.741 1.683 -17.830 1.00 78.88 73 GLY A O 1
#

Secondary structure (DSSP, 8-state):
--HHHHHHHHHHHHHHHHT--TTT--TT-B-GGGHHHHHHHHHHHHT----GGGTT--BHHHHHHHHHHHHH-

Sequence (73 aa):
MTITEIESKVMEIVSKEMGLDPSEVNDDTNTSAHTDNLVMKYEEEFDVIIPEDDQNFQTIGEAVTCIDSLMNG

pLDDT: mean 92.79, std 3.14, range [78.88, 96.12]